Protein AF-A0A2H9PX62-F1 (afdb_monomer)

Structure (mmCIF, N/CA/C/O backbone):
data_AF-A0A2H9PX62-F1
#
_entry.id   AF-A0A2H9PX62-F1
#
loop_
_atom_site.group_PDB
_atom_site.id
_atom_site.type_symbol
_atom_site.label_atom_id
_atom_site.label_alt_id
_atom_site.label_comp_id
_atom_site.label_asym_id
_atom_site.label_entity_id
_atom_site.label_seq_id
_atom_site.pdbx_PDB_ins_code
_atom_site.Cartn_x
_atom_site.Cartn_y
_atom_site.Cartn_z
_atom_site.occupancy
_atom_site.B_iso_or_equiv
_atom_site.auth_seq_id
_atom_site.auth_comp_id
_atom_site.auth_asym_id
_atom_site.auth_atom_id
_atom_site.pdbx_PDB_model_num
ATOM 1 N N . MET A 1 1 ? -15.086 -22.247 4.324 1.00 48.19 1 MET A N 1
ATOM 2 C CA . MET A 1 1 ? -14.551 -22.874 3.095 1.00 48.19 1 MET A CA 1
ATOM 3 C C . MET A 1 1 ? -13.978 -21.774 2.207 1.00 48.19 1 MET A C 1
ATOM 5 O O . MET A 1 1 ? -14.714 -20.860 1.860 1.00 48.19 1 MET A O 1
ATOM 9 N N . LEU A 1 2 ? -12.671 -21.794 1.933 1.00 40.38 2 LEU A N 1
ATOM 10 C CA . LEU A 1 2 ? -11.977 -20.781 1.127 1.00 40.38 2 LEU A CA 1
ATOM 11 C C . LEU A 1 2 ? -12.150 -21.130 -0.363 1.00 40.38 2 LEU A C 1
ATOM 13 O O . LEU A 1 2 ? -11.754 -22.216 -0.773 1.00 40.38 2 LEU A O 1
ATOM 17 N N . LYS A 1 3 ? -12.767 -20.250 -1.160 1.00 57.47 3 LYS A N 1
ATOM 18 C CA . LYS A 1 3 ? -12.871 -20.414 -2.622 1.00 57.47 3 LYS A CA 1
ATOM 19 C C . LYS A 1 3 ? -11.788 -19.581 -3.305 1.00 57.47 3 LYS A C 1
ATOM 21 O O . LYS A 1 3 ? -11.723 -18.372 -3.092 1.00 57.47 3 LYS A O 1
ATOM 26 N N . ILE A 1 4 ? -10.969 -20.225 -4.134 1.00 60.41 4 ILE A N 1
ATOM 27 C CA . ILE A 1 4 ? -10.006 -19.549 -5.010 1.00 60.41 4 ILE A CA 1
ATOM 28 C C . ILE A 1 4 ? -10.797 -18.920 -6.164 1.00 60.41 4 ILE A C 1
ATOM 30 O O . ILE A 1 4 ? -11.591 -19.603 -6.810 1.00 60.41 4 ILE A O 1
ATOM 34 N N . ARG A 1 5 ? -10.627 -17.613 -6.390 1.00 64.06 5 ARG A N 1
ATOM 35 C CA . ARG A 1 5 ? -11.229 -16.909 -7.530 1.00 64.06 5 ARG A CA 1
ATOM 36 C C . ARG A 1 5 ? -10.231 -16.868 -8.681 1.00 64.06 5 ARG A C 1
ATOM 38 O O . ARG A 1 5 ? -9.086 -16.478 -8.473 1.00 64.06 5 ARG A O 1
ATOM 45 N N . PHE A 1 6 ? -10.681 -17.252 -9.871 1.00 70.50 6 PHE A N 1
ATOM 46 C CA . PHE A 1 6 ? -9.933 -17.025 -11.103 1.00 70.50 6 PHE A CA 1
ATOM 47 C C . PHE A 1 6 ? -10.058 -15.549 -11.520 1.00 70.50 6 PHE A C 1
ATOM 49 O O . PHE A 1 6 ? -11.106 -14.949 -11.255 1.00 70.50 6 PHE A O 1
ATOM 56 N N . PRO A 1 7 ? -9.019 -14.953 -12.131 1.00 66.31 7 PRO A N 1
ATOM 57 C CA . PRO A 1 7 ? -9.088 -13.591 -12.649 1.00 66.31 7 PRO A CA 1
ATOM 58 C C . PRO A 1 7 ? -10.218 -13.444 -13.674 1.00 66.31 7 PRO A C 1
ATOM 60 O O . PRO A 1 7 ? -10.401 -14.304 -14.534 1.00 66.31 7 PRO A O 1
ATOM 63 N N . ASP A 1 8 ? -10.978 -12.356 -13.576 1.00 74.31 8 ASP A N 1
ATOM 64 C CA . ASP A 1 8 ? -12.018 -12.017 -14.545 1.00 74.31 8 ASP A CA 1
ATOM 65 C C . ASP A 1 8 ? -11.359 -11.521 -15.838 1.00 74.31 8 ASP A C 1
ATOM 67 O O . ASP A 1 8 ? -10.711 -10.477 -15.844 1.00 74.31 8 ASP A O 1
ATO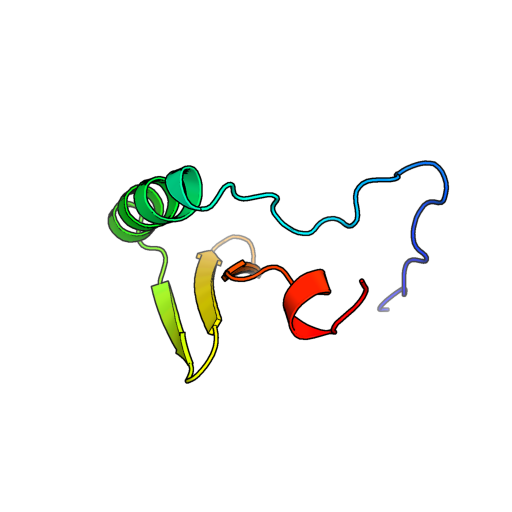M 71 N N . VAL A 1 9 ? -11.537 -12.262 -16.935 1.00 77.75 9 VAL A N 1
ATOM 72 C CA . VAL A 1 9 ? -10.926 -11.956 -18.241 1.00 77.75 9 VAL A CA 1
ATOM 73 C C . VAL A 1 9 ? -11.399 -10.628 -18.842 1.00 77.75 9 VAL A C 1
ATOM 75 O O . VAL A 1 9 ? -10.753 -10.104 -19.747 1.00 77.75 9 VAL A O 1
ATOM 78 N N . THR A 1 10 ? -12.510 -10.069 -18.352 1.00 78.62 10 THR A N 1
ATOM 79 C CA . THR A 1 10 ? -13.018 -8.760 -18.788 1.00 78.62 10 THR A CA 1
ATOM 80 C C . THR A 1 10 ? -12.364 -7.593 -18.045 1.00 78.62 10 THR A C 1
ATOM 82 O O . THR A 1 10 ? -12.391 -6.463 -18.533 1.00 78.62 10 THR A O 1
ATOM 85 N N . ARG A 1 11 ? -11.714 -7.853 -16.901 1.00 66.62 11 ARG A N 1
ATOM 86 C CA . ARG A 1 11 ? -10.978 -6.852 -16.121 1.00 66.62 11 ARG A CA 1
ATOM 87 C C . ARG A 1 11 ? -9.502 -6.893 -16.488 1.00 66.62 11 ARG A C 1
ATOM 89 O O . ARG A 1 11 ? -8.747 -7.736 -16.017 1.00 66.62 11 ARG A O 1
ATOM 96 N N . LYS A 1 12 ? -9.093 -5.954 -17.342 1.00 65.62 12 LYS A N 1
ATOM 97 C CA . LYS A 1 12 ? -7.693 -5.808 -17.777 1.00 65.62 12 LYS A CA 1
ATOM 98 C C . LYS A 1 12 ? -6.775 -5.278 -16.673 1.00 65.62 12 LYS A C 1
ATOM 100 O O . LYS A 1 12 ? -5.563 -5.447 -16.756 1.00 65.62 12 LYS A O 1
ATOM 105 N N . GLU A 1 13 ? -7.343 -4.645 -15.650 1.00 63.72 13 GLU A N 1
ATOM 106 C CA . GLU A 1 13 ? -6.600 -4.146 -14.49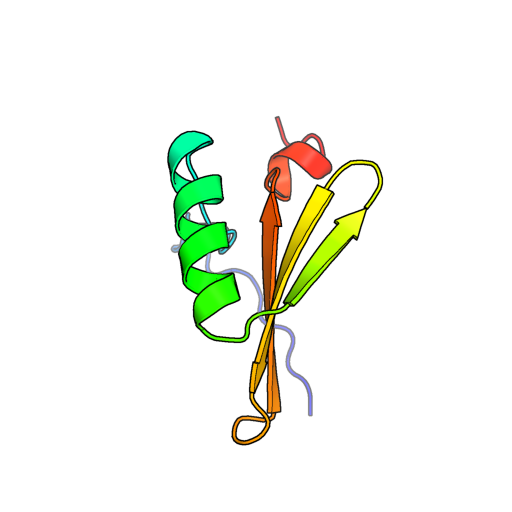7 1.00 63.72 13 GLU A CA 1
ATOM 107 C C . GLU A 1 13 ? -6.152 -5.319 -13.619 1.00 63.72 13 GLU A C 1
ATOM 109 O O . GLU A 1 13 ? -6.965 -6.110 -13.139 1.00 63.72 13 GLU A O 1
ATOM 114 N N . ARG A 1 14 ? -4.845 -5.418 -13.365 1.00 59.06 14 ARG A N 1
ATOM 115 C CA . ARG A 1 14 ? -4.259 -6.513 -12.574 1.00 59.06 14 ARG A CA 1
ATOM 116 C C . ARG A 1 14 ? -4.505 -6.395 -11.065 1.00 59.06 14 ARG A C 1
ATOM 118 O O . ARG A 1 14 ? -4.122 -7.285 -10.313 1.00 59.06 14 ARG A O 1
ATOM 125 N N . GLY A 1 15 ? -5.169 -5.325 -10.622 1.00 57.72 15 GLY A N 1
ATOM 126 C CA . GLY A 1 15 ? -5.467 -5.068 -9.212 1.00 57.72 15 GLY A CA 1
ATOM 127 C C . GLY A 1 15 ? -4.258 -4.635 -8.380 1.00 57.72 15 GLY A C 1
ATOM 128 O O . GLY A 1 15 ? -4.392 -4.514 -7.164 1.00 57.72 15 GLY A O 1
ATOM 129 N N . ASP A 1 16 ? -3.106 -4.398 -9.014 1.00 61.56 16 ASP A N 1
ATOM 130 C CA . ASP A 1 16 ? -1.995 -3.686 -8.385 1.00 61.56 16 ASP A CA 1
ATOM 131 C C . ASP A 1 16 ? -2.259 -2.178 -8.462 1.00 61.56 16 ASP A C 1
ATOM 133 O O . ASP A 1 16 ? -2.917 -1.692 -9.387 1.00 61.56 16 ASP A O 1
ATOM 137 N N . ALA A 1 17 ? -1.804 -1.441 -7.456 1.00 63.44 17 ALA A N 1
ATOM 138 C CA . ALA A 1 17 ? -1.996 -0.001 -7.420 1.00 63.44 17 ALA A CA 1
ATOM 139 C C . ALA A 1 17 ? -1.080 0.642 -8.463 1.00 63.44 17 ALA A C 1
ATOM 141 O O . ALA A 1 17 ? 0.123 0.491 -8.351 1.00 63.44 17 ALA A O 1
ATOM 142 N N . ASP A 1 18 ? -1.616 1.349 -9.455 1.00 59.69 18 ASP A N 1
ATOM 143 C CA . ASP A 1 18 ? -0.817 2.027 -10.482 1.00 59.69 18 ASP A CA 1
ATOM 144 C C . ASP A 1 18 ? -0.351 3.398 -9.956 1.00 59.69 18 ASP A C 1
ATOM 146 O O . ASP A 1 18 ? -1.047 4.410 -10.075 1.00 59.69 18 ASP A O 1
ATOM 150 N N . PHE A 1 19 ? 0.790 3.431 -9.259 1.00 59.84 19 PHE A N 1
ATOM 151 C CA . PHE A 1 19 ? 1.390 4.691 -8.810 1.00 59.84 19 PHE A CA 1
ATOM 152 C C . PHE A 1 19 ? 2.347 5.237 -9.887 1.00 59.84 19 PHE A C 1
ATOM 154 O O . PHE A 1 19 ? 3.364 4.643 -10.237 1.00 59.84 19 PHE A O 1
ATOM 161 N N . THR A 1 20 ? 2.142 6.454 -10.371 1.00 54.44 20 THR A N 1
ATOM 162 C CA . THR A 1 20 ? 3.281 7.163 -10.974 1.00 54.44 20 THR A CA 1
ATOM 163 C C . THR A 1 20 ? 4.316 7.449 -9.873 1.00 54.44 20 THR A C 1
ATOM 165 O O . THR A 1 20 ? 3.960 7.613 -8.702 1.00 54.44 20 THR A O 1
ATOM 168 N N . ILE A 1 21 ? 5.614 7.490 -10.212 1.00 53.53 21 ILE A N 1
ATOM 169 C CA . ILE A 1 21 ? 6.711 7.684 -9.236 1.00 53.53 21 ILE A CA 1
ATOM 170 C C . ILE A 1 21 ? 6.480 8.937 -8.365 1.00 53.53 21 ILE A C 1
ATOM 172 O O . ILE A 1 21 ? 6.781 8.912 -7.174 1.00 53.53 21 ILE A O 1
ATOM 176 N N . SER A 1 22 ? 5.884 9.994 -8.928 1.00 58.12 22 SER A N 1
ATOM 177 C CA . SER A 1 22 ? 5.499 11.216 -8.209 1.00 58.12 22 SER A CA 1
ATOM 178 C C . SER A 1 22 ? 4.334 11.012 -7.233 1.00 58.12 22 SER A C 1
ATOM 180 O O . SER A 1 22 ? 4.369 11.535 -6.122 1.00 58.12 22 SER A O 1
ATOM 182 N N . ASN A 1 23 ? 3.329 10.212 -7.602 1.00 74.19 23 ASN A N 1
ATOM 183 C CA . ASN A 1 23 ? 2.137 10.001 -6.778 1.00 74.19 23 ASN A CA 1
ATOM 184 C C . ASN A 1 23 ? 2.425 9.122 -5.556 1.00 74.19 23 ASN A C 1
ATOM 186 O O . ASN A 1 23 ? 1.746 9.244 -4.539 1.00 74.19 23 ASN A O 1
ATOM 190 N N . TYR A 1 24 ? 3.431 8.244 -5.622 1.00 81.56 24 TYR A N 1
ATOM 191 C CA . TYR A 1 24 ? 3.725 7.340 -4.512 1.00 81.56 24 TYR A CA 1
ATOM 192 C C . TYR A 1 24 ? 4.239 8.069 -3.264 1.00 81.56 24 TYR A C 1
ATOM 194 O O . TYR A 1 24 ? 3.828 7.739 -2.153 1.00 81.56 24 TYR A O 1
ATOM 202 N N . ASP A 1 25 ? 5.122 9.061 -3.410 1.00 84.62 25 ASP A N 1
ATOM 203 C CA . ASP A 1 25 ? 5.668 9.773 -2.248 1.00 84.62 25 ASP A CA 1
ATOM 204 C C . ASP A 1 25 ? 4.620 10.653 -1.555 1.00 84.62 25 ASP A C 1
ATOM 206 O O . ASP A 1 25 ? 4.606 10.739 -0.323 1.00 84.62 25 ASP A O 1
ATOM 210 N N . GLU A 1 26 ? 3.715 11.262 -2.322 1.00 87.25 26 GLU A N 1
ATOM 211 C CA . GLU A 1 26 ? 2.567 12.003 -1.789 1.00 87.25 26 GLU A CA 1
ATOM 212 C C . GLU A 1 26 ? 1.581 11.064 -1.089 1.00 87.25 26 GLU A C 1
ATOM 214 O O . GLU A 1 26 ? 1.263 11.269 0.086 1.00 87.25 26 GLU A O 1
ATOM 219 N N . PHE A 1 27 ? 1.202 9.967 -1.751 1.00 85.81 27 PHE A N 1
ATOM 220 C CA . PHE A 1 27 ? 0.353 8.923 -1.178 1.00 85.81 27 PHE A CA 1
ATOM 221 C C . PHE A 1 27 ? 0.942 8.351 0.117 1.00 85.81 27 PHE A C 1
ATOM 223 O O . PHE A 1 27 ? 0.234 8.168 1.109 1.00 85.81 27 PHE A O 1
ATOM 230 N N . LYS A 1 28 ? 2.258 8.112 0.147 1.00 89.31 28 LYS A N 1
ATOM 231 C CA . LYS A 1 28 ? 2.984 7.647 1.333 1.00 89.31 28 LYS A CA 1
ATOM 232 C C . LYS A 1 28 ? 2.859 8.637 2.483 1.00 89.31 28 LYS A C 1
ATOM 234 O O . LYS A 1 28 ? 2.529 8.220 3.591 1.00 89.31 28 LYS A O 1
ATOM 239 N N . LYS A 1 29 ? 3.095 9.932 2.246 1.00 90.94 29 LYS A N 1
ATOM 240 C CA . LYS A 1 29 ? 2.956 10.968 3.286 1.00 90.94 29 LYS A CA 1
ATOM 241 C C . LYS A 1 29 ? 1.533 11.008 3.847 1.00 90.94 29 LYS A C 1
ATOM 243 O O . LYS A 1 29 ? 1.367 11.032 5.065 1.00 90.94 29 LYS A O 1
ATOM 248 N N . GLU A 1 30 ? 0.527 10.960 2.978 1.00 90.19 30 GLU A N 1
ATOM 249 C CA . GLU A 1 30 ? -0.882 10.980 3.377 1.00 90.19 30 GLU A CA 1
ATOM 250 C C . GLU A 1 30 ? -1.296 9.720 4.154 1.00 90.19 30 GLU A C 1
ATOM 252 O O . GLU A 1 30 ? -1.982 9.799 5.170 1.00 90.19 30 GLU A O 1
ATOM 257 N N . CYS A 1 31 ? -0.863 8.536 3.723 1.00 88.94 31 CYS A N 1
ATOM 258 C CA . CYS A 1 31 ? -1.205 7.292 4.409 1.00 88.94 31 CYS A CA 1
ATOM 259 C C . CYS A 1 31 ? -0.551 7.201 5.790 1.00 88.94 31 CYS A C 1
ATOM 261 O O . CYS A 1 31 ? -1.182 6.765 6.755 1.00 88.94 31 CYS A O 1
ATOM 263 N N . LEU A 1 32 ? 0.710 7.622 5.911 1.00 89.69 32 LEU A N 1
ATOM 264 C CA . LEU A 1 32 ? 1.422 7.574 7.187 1.00 89.69 32 LEU A CA 1
ATOM 265 C C . LEU A 1 32 ? 0.822 8.531 8.223 1.00 89.69 32 LEU A C 1
ATOM 267 O O . LEU A 1 32 ? 0.775 8.175 9.399 1.00 89.69 32 LEU A O 1
ATOM 271 N N . SER A 1 33 ? 0.285 9.684 7.809 1.00 91.19 33 SER A N 1
ATOM 272 C CA . SER A 1 33 ? -0.453 10.567 8.726 1.00 91.19 33 SER A CA 1
ATOM 273 C C . SER A 1 33 ? -1.796 9.976 9.178 1.00 91.19 33 SER A C 1
ATOM 275 O O . SER A 1 33 ? -2.284 10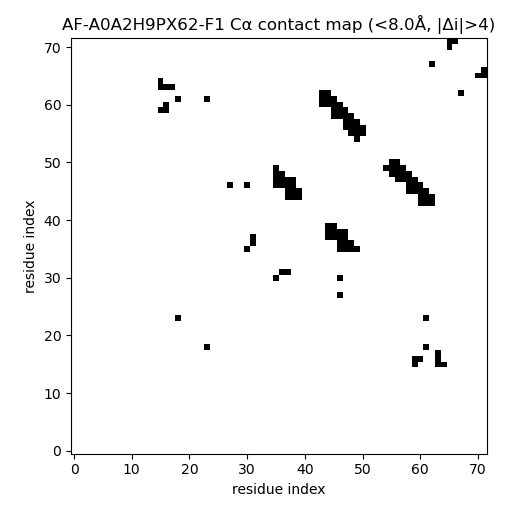.313 10.253 1.00 91.19 33 SER A O 1
ATOM 277 N N . LYS A 1 34 ? -2.363 9.039 8.407 1.00 88.38 34 LYS A N 1
ATOM 278 C CA . LYS A 1 34 ? -3.616 8.323 8.706 1.00 88.38 34 LYS A CA 1
ATOM 279 C C . LYS A 1 34 ? -3.417 7.012 9.483 1.00 88.38 34 LYS A C 1
ATOM 281 O O . LYS A 1 34 ? -4.360 6.237 9.624 1.00 88.38 34 LYS A O 1
ATOM 286 N N . GLY A 1 35 ? -2.209 6.743 9.985 1.00 86.62 35 GLY A N 1
ATOM 287 C CA . GLY A 1 35 ? -1.925 5.575 10.830 1.00 86.62 35 GLY A CA 1
ATOM 288 C C . GLY A 1 35 ? -1.576 4.290 10.073 1.00 86.62 35 GLY 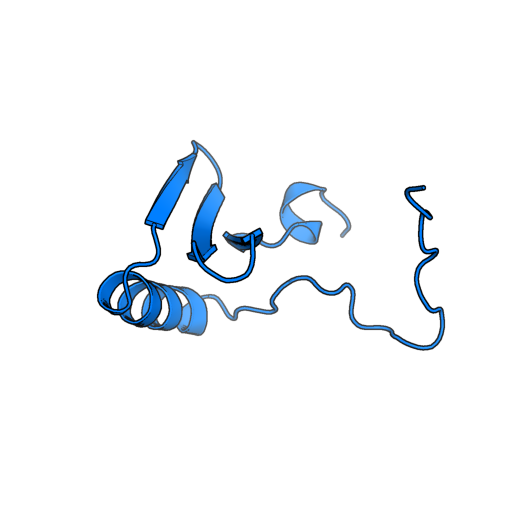A C 1
ATOM 289 O O . GLY A 1 35 ? -1.540 3.210 10.666 1.00 86.62 35 GLY A O 1
ATOM 290 N N . PHE A 1 36 ? -1.288 4.378 8.774 1.00 90.88 36 PHE A N 1
ATOM 291 C CA . PHE A 1 36 ? -0.755 3.251 8.010 1.00 90.88 36 PHE A CA 1
ATOM 292 C C . PHE A 1 36 ? 0.706 3.005 8.423 1.00 90.88 36 PHE A C 1
ATOM 294 O O . PHE A 1 36 ? 1.391 3.903 8.909 1.00 90.88 36 PHE A O 1
ATOM 301 N N . SER A 1 37 ? 1.217 1.786 8.230 1.00 90.69 37 SER A N 1
ATOM 302 C CA . SER A 1 37 ? 2.613 1.453 8.561 1.00 90.69 37 SER A CA 1
ATOM 303 C C . SER A 1 37 ? 3.474 1.312 7.310 1.00 90.69 37 SER A C 1
ATOM 305 O O . SER A 1 37 ? 3.068 0.640 6.367 1.00 90.69 37 SER A O 1
ATOM 307 N N . LEU A 1 38 ? 4.699 1.837 7.331 1.00 92.19 38 LEU A N 1
ATOM 308 C CA . LEU A 1 38 ? 5.689 1.590 6.281 1.00 92.19 38 LEU A CA 1
ATOM 309 C C . LEU A 1 38 ? 6.549 0.367 6.619 1.00 92.19 38 LE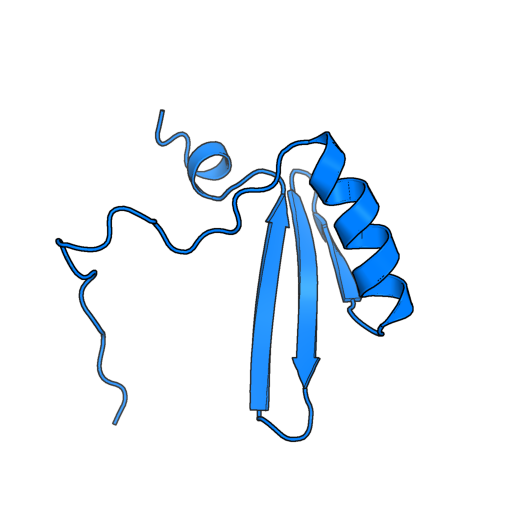U A C 1
ATOM 311 O O . LEU A 1 38 ? 7.077 0.255 7.724 1.00 92.19 38 LEU A O 1
ATOM 315 N N . ILE A 1 39 ? 6.740 -0.523 5.651 1.00 89.69 39 ILE A N 1
ATOM 316 C CA . ILE A 1 39 ? 7.699 -1.628 5.711 1.00 89.69 39 ILE A CA 1
ATOM 317 C C . ILE A 1 39 ? 8.714 -1.409 4.594 1.00 89.69 39 ILE A C 1
ATOM 319 O O . ILE A 1 39 ? 8.366 -1.456 3.416 1.00 89.69 39 ILE A O 1
ATOM 323 N N . LYS A 1 40 ? 9.979 -1.205 4.961 1.00 88.81 40 LYS A N 1
ATOM 324 C CA . LYS A 1 40 ? 11.082 -1.079 4.004 1.00 88.81 40 LYS A CA 1
ATOM 325 C C . LYS A 1 40 ? 11.819 -2.407 3.870 1.00 88.81 40 LYS A C 1
ATOM 327 O O . LYS A 1 40 ? 12.157 -3.036 4.871 1.00 88.81 40 LYS A O 1
ATOM 332 N N . ARG A 1 41 ? 12.081 -2.832 2.637 1.00 85.94 41 ARG A N 1
ATOM 333 C CA . ARG A 1 41 ? 12.943 -3.974 2.296 1.00 85.94 41 ARG A CA 1
ATOM 334 C C . ARG A 1 41 ? 14.027 -3.504 1.327 1.00 85.94 41 ARG A C 1
ATOM 336 O O . ARG A 1 41 ? 13.917 -2.422 0.766 1.00 85.94 41 ARG A O 1
ATOM 343 N N . LYS A 1 42 ? 15.060 -4.325 1.102 1.00 82.94 42 LYS A N 1
ATOM 344 C CA . LYS A 1 42 ? 16.229 -3.954 0.277 1.00 82.94 42 LYS A CA 1
ATOM 345 C C . LYS A 1 42 ? 15.882 -3.406 -1.119 1.00 82.94 42 LYS A C 1
ATOM 347 O O . LYS A 1 42 ? 16.635 -2.589 -1.624 1.00 82.94 42 LYS A O 1
ATOM 352 N N . ALA A 1 43 ? 14.776 -3.850 -1.721 1.00 81.12 43 ALA A N 1
ATOM 353 C CA . ALA A 1 43 ? 14.389 -3.481 -3.086 1.00 81.12 43 ALA A CA 1
ATOM 354 C C . ALA A 1 43 ? 12.974 -2.887 -3.213 1.00 81.12 43 ALA A C 1
ATOM 356 O O . ALA A 1 43 ? 12.606 -2.454 -4.301 1.00 81.12 43 ALA A O 1
ATOM 357 N N . ILE A 1 44 ? 12.167 -2.903 -2.143 1.00 83.31 44 ILE A N 1
ATOM 358 C CA . ILE A 1 44 ? 10.745 -2.530 -2.204 1.00 83.31 44 ILE A CA 1
ATOM 359 C C . ILE A 1 44 ? 10.301 -1.826 -0.919 1.00 83.31 44 ILE A C 1
ATOM 361 O O . ILE A 1 44 ? 10.754 -2.164 0.181 1.00 83.31 44 ILE A O 1
ATOM 365 N N . GLU A 1 45 ? 9.360 -0.899 -1.056 1.00 86.56 45 GLU A N 1
ATOM 366 C CA . GLU A 1 45 ? 8.588 -0.342 0.053 1.00 86.56 45 GLU A CA 1
ATOM 367 C C . GLU A 1 45 ? 7.158 -0.891 0.017 1.00 86.56 45 GLU A C 1
ATOM 369 O O . GLU A 1 45 ? 6.575 -1.056 -1.054 1.00 86.56 45 GLU A O 1
ATOM 374 N N . LEU A 1 46 ? 6.601 -1.185 1.195 1.00 86.06 46 LEU A N 1
ATOM 375 C CA . LEU A 1 46 ? 5.203 -1.574 1.362 1.00 86.06 46 LEU A CA 1
ATOM 376 C C . LEU A 1 46 ? 4.523 -0.634 2.355 1.00 86.06 46 LEU A C 1
ATOM 378 O O . LEU A 1 46 ? 4.967 -0.523 3.500 1.00 86.06 46 LEU A O 1
ATOM 382 N N . ILE A 1 47 ? 3.410 -0.024 1.967 1.00 87.44 47 ILE A N 1
ATOM 383 C CA . ILE A 1 47 ? 2.511 0.665 2.896 1.00 87.44 47 ILE A CA 1
ATOM 384 C C . ILE A 1 47 ? 1.430 -0.331 3.311 1.00 87.44 47 ILE A C 1
ATOM 386 O O . ILE A 1 47 ? 0.751 -0.918 2.473 1.00 87.44 47 ILE A O 1
ATOM 390 N N . LYS A 1 48 ? 1.290 -0.556 4.615 1.00 87.75 48 LYS A N 1
ATOM 391 C CA . LYS A 1 48 ? 0.374 -1.530 5.205 1.00 87.75 48 LYS A CA 1
ATOM 392 C C . LYS A 1 48 ? -0.781 -0.812 5.890 1.00 87.75 48 LYS A C 1
ATOM 394 O O . LYS A 1 48 ? -0.556 -0.052 6.833 1.00 87.75 48 LYS A O 1
ATOM 399 N N . LEU A 1 49 ? -2.001 -1.156 5.493 1.00 86.44 49 LEU A N 1
ATOM 400 C CA . LEU A 1 49 ? -3.218 -0.854 6.241 1.00 86.44 49 LEU A CA 1
ATOM 401 C C . LEU A 1 49 ? -3.635 -2.082 7.047 1.00 86.44 49 LEU A C 1
ATOM 403 O O . LEU A 1 49 ? -3.755 -3.184 6.505 1.00 86.44 49 LEU A O 1
ATOM 407 N N . THR A 1 50 ? -3.877 -1.888 8.337 1.00 81.81 50 THR A N 1
ATOM 408 C CA . THR A 1 50 ? -4.525 -2.876 9.201 1.00 81.81 50 THR A CA 1
ATOM 409 C C . THR A 1 50 ? -5.681 -2.207 9.906 1.00 81.81 50 THR A C 1
ATOM 411 O O . THR A 1 50 ? -5.469 -1.211 10.591 1.00 81.81 50 THR A O 1
ATOM 414 N N . ASP A 1 51 ? -6.870 -2.777 9.770 1.00 80.81 51 ASP A N 1
ATOM 415 C CA . ASP A 1 51 ? -8.054 -2.301 10.474 1.00 80.81 51 ASP A CA 1
ATOM 416 C C . ASP A 1 51 ? -8.510 -3.358 11.489 1.00 80.81 51 ASP A C 1
ATOM 418 O O . ASP A 1 51 ? -8.711 -4.532 11.153 1.00 80.81 51 ASP A O 1
ATOM 422 N N . SER A 1 52 ? -8.627 -2.945 12.752 1.00 81.06 52 SER A N 1
ATOM 423 C CA . SER A 1 52 ? -8.992 -3.824 13.867 1.00 81.06 52 SER A CA 1
ATOM 424 C C . SER A 1 52 ? -10.466 -4.237 13.844 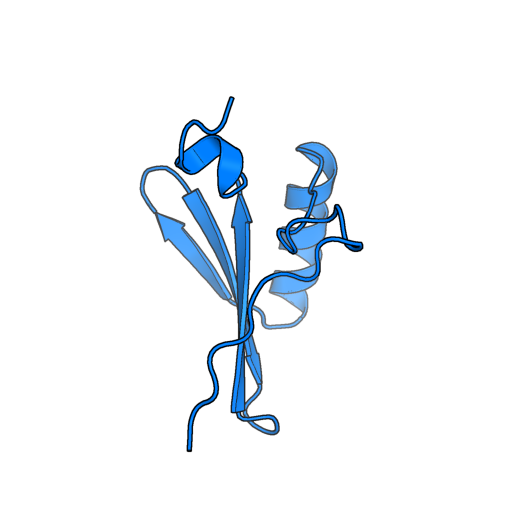1.00 81.06 52 SER A C 1
ATOM 426 O O . SER A 1 52 ? -10.806 -5.296 14.372 1.00 81.06 52 SER A O 1
ATOM 428 N N . LYS A 1 53 ? -11.332 -3.445 13.203 1.00 85.19 53 LYS A N 1
ATOM 429 C CA . LYS A 1 53 ? -12.777 -3.666 13.100 1.00 85.19 53 LYS A CA 1
ATOM 430 C C . LYS A 1 53 ? -13.128 -4.615 11.956 1.00 85.19 53 LYS A C 1
ATOM 432 O O . LYS A 1 53 ? -13.981 -5.481 12.126 1.00 85.19 53 LYS A O 1
ATOM 437 N N . PHE A 1 54 ? -12.463 -4.490 10.809 1.00 76.81 54 PHE A N 1
ATOM 438 C CA . PHE A 1 54 ? -12.807 -5.234 9.592 1.00 76.81 54 PHE A CA 1
ATOM 439 C C . PHE A 1 54 ? -11.957 -6.495 9.351 1.00 76.81 54 PHE A C 1
ATOM 441 O O . PHE A 1 54 ? -12.161 -7.169 8.344 1.00 76.81 54 PHE A O 1
ATOM 448 N N . LYS A 1 55 ? -11.017 -6.844 10.251 1.00 75.25 55 LYS A N 1
ATOM 449 C CA . LYS A 1 55 ? -10.063 -7.970 10.086 1.00 75.25 55 LYS A CA 1
ATOM 450 C C . LYS A 1 55 ? -9.450 -8.019 8.675 1.00 75.25 55 LYS A C 1
ATOM 452 O O . LYS A 1 55 ? -9.275 -9.088 8.093 1.00 75.25 55 LYS A O 1
ATOM 457 N N . VAL A 1 56 ? -9.121 -6.851 8.126 1.00 73.44 56 VAL A N 1
ATOM 458 C CA . VAL A 1 56 ? -8.568 -6.703 6.776 1.00 73.44 56 VAL A CA 1
ATOM 459 C C . VAL A 1 56 ? -7.117 -6.245 6.848 1.00 73.44 56 VAL A C 1
ATOM 461 O O . VAL A 1 56 ? -6.716 -5.497 7.747 1.00 73.44 56 VAL A O 1
ATOM 464 N N . ARG A 1 57 ? -6.315 -6.716 5.892 1.00 80.25 57 ARG A N 1
ATOM 465 C CA . ARG A 1 57 ? -4.935 -6.283 5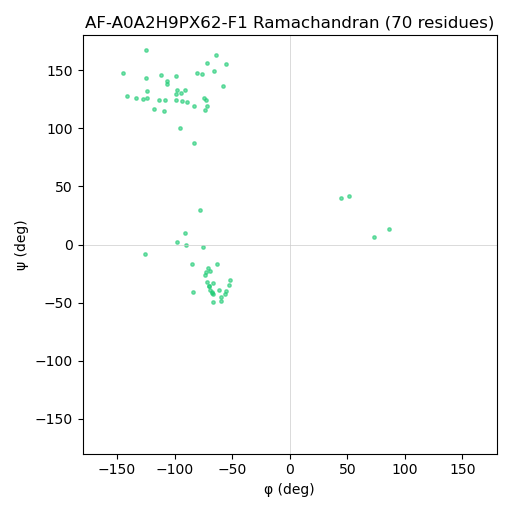.701 1.00 80.25 57 ARG A CA 1
ATOM 466 C C . ARG A 1 57 ? 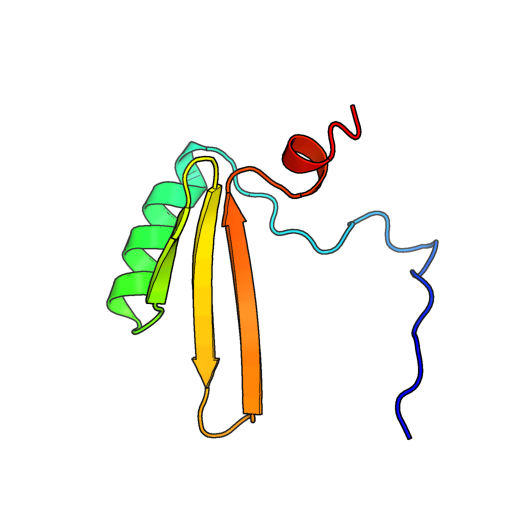-4.691 -6.010 4.225 1.00 80.25 57 ARG A C 1
ATOM 468 O O . ARG A 1 57 ? -4.925 -6.890 3.404 1.00 80.25 57 ARG A O 1
ATOM 475 N N . VAL A 1 58 ? -4.206 -4.812 3.917 1.00 80.25 58 VAL A N 1
ATOM 476 C CA . VAL A 1 58 ? -3.891 -4.380 2.547 1.00 80.25 58 VAL A CA 1
ATOM 477 C C . VAL A 1 58 ? -2.444 -3.906 2.492 1.00 80.25 58 VAL A C 1
ATOM 479 O O . VAL A 1 58 ? -1.953 -3.306 3.453 1.00 80.25 58 VAL A O 1
ATOM 482 N N . TYR A 1 59 ? -1.772 -4.195 1.380 1.00 81.12 59 TYR A N 1
ATOM 483 C CA . TYR A 1 59 ? -0.406 -3.768 1.102 1.00 81.12 59 TYR A CA 1
ATOM 484 C C . TYR A 1 59 ? -0.369 -2.996 -0.214 1.00 81.12 59 TYR A C 1
ATOM 486 O O . TYR A 1 59 ? -0.891 -3.477 -1.213 1.00 81.12 59 TYR A O 1
ATOM 494 N N . PHE A 1 60 ? 0.283 -1.838 -0.203 1.00 81.81 60 PHE A N 1
ATOM 495 C CA . PHE A 1 60 ? 0.598 -1.060 -1.397 1.00 81.81 60 PHE A CA 1
ATOM 496 C C . PHE A 1 60 ? 2.104 -1.144 -1.631 1.00 81.81 60 PHE A C 1
ATOM 498 O O . PHE A 1 60 ? 2.866 -0.700 -0.770 1.00 81.81 60 PHE A O 1
ATOM 505 N N . SER A 1 61 ? 2.535 -1.754 -2.736 1.00 79.31 61 SER A N 1
ATOM 506 C CA . SER A 1 61 ? 3.952 -1.939 -3.068 1.00 79.31 61 SER A CA 1
ATOM 507 C C . SER A 1 61 ? 4.476 -0.899 -4.045 1.00 79.31 61 SER A C 1
ATOM 509 O O . SER A 1 61 ? 3.782 -0.508 -4.975 1.00 79.31 61 SER A O 1
ATOM 511 N N . ASN A 1 62 ? 5.738 -0.515 -3.871 1.00 80.00 62 ASN A N 1
ATOM 512 C CA . ASN A 1 62 ? 6.496 0.240 -4.861 1.00 80.00 62 ASN A CA 1
ATOM 513 C C . ASN A 1 62 ? 7.952 -0.270 -4.897 1.00 80.00 62 ASN A C 1
ATOM 515 O O . ASN A 1 62 ? 8.581 -0.330 -3.831 1.00 80.00 62 ASN A O 1
ATOM 519 N N . PRO A 1 63 ? 8.517 -0.633 -6.069 1.00 75.75 63 PRO A N 1
ATOM 520 C CA . PRO A 1 63 ? 7.887 -0.718 -7.403 1.00 75.75 63 PRO A CA 1
ATOM 521 C C . PRO A 1 63 ? 6.768 -1.777 -7.511 1.00 75.75 63 PRO A C 1
ATOM 523 O O . PRO A 1 63 ? 6.710 -2.667 -6.663 1.00 75.75 63 PRO A O 1
ATOM 526 N N . PHE A 1 64 ? 5.913 -1.694 -8.545 1.00 73.12 64 PHE A N 1
ATOM 527 C CA . PHE A 1 64 ? 4.811 -2.646 -8.822 1.00 73.12 64 PHE A CA 1
ATOM 528 C C . PHE A 1 64 ? 5.271 -4.088 -8.942 1.00 73.12 64 PHE A C 1
ATOM 530 O O . PHE A 1 64 ? 6.414 -4.356 -9.325 1.00 73.12 64 PHE A O 1
ATOM 537 N N . LEU A 1 65 ? 4.350 -5.012 -8.677 1.00 70.44 65 LEU A N 1
ATOM 538 C CA . LEU A 1 65 ? 4.593 -6.446 -8.749 1.00 70.44 65 LEU A CA 1
ATOM 539 C C . LEU A 1 65 ? 5.124 -6.862 -10.127 1.00 70.44 65 LEU A C 1
ATOM 541 O O . LEU A 1 65 ? 6.070 -7.639 -10.197 1.00 70.44 65 LEU A O 1
ATOM 545 N N . ASP A 1 66 ? 4.607 -6.283 -11.211 1.00 68.50 66 ASP A N 1
ATOM 546 C CA . ASP A 1 66 ? 5.063 -6.589 -12.573 1.00 68.50 66 ASP A CA 1
ATOM 547 C C . ASP A 1 66 ? 6.546 -6.241 -12.781 1.00 68.50 66 ASP A C 1
ATOM 549 O O . ASP A 1 66 ? 7.299 -7.025 -13.360 1.00 68.50 66 ASP A O 1
ATOM 553 N N . LYS A 1 67 ? 7.007 -5.120 -12.211 1.00 71.31 67 LYS A N 1
ATOM 554 C CA . LYS A 1 67 ? 8.425 -4.735 -12.228 1.00 71.31 67 LYS A CA 1
ATOM 555 C C . LYS A 1 67 ? 9.275 -5.614 -11.307 1.00 71.31 67 LYS A C 1
ATOM 557 O O . LYS A 1 67 ? 10.437 -5.856 -11.609 1.00 71.31 67 LYS A O 1
ATOM 562 N N . GLN A 1 68 ? 8.720 -6.103 -10.198 1.00 67.69 68 GLN A N 1
ATOM 563 C CA . GLN A 1 68 ? 9.411 -7.048 -9.309 1.00 67.69 68 GLN A CA 1
ATOM 564 C C . GLN A 1 68 ? 9.571 -8.436 -9.946 1.00 67.69 68 GLN A C 1
ATOM 566 O O . GLN A 1 68 ? 10.576 -9.105 -9.717 1.00 67.69 68 GLN A O 1
ATOM 571 N N . LEU A 1 69 ? 8.580 -8.865 -10.729 1.00 72.69 69 LEU A N 1
ATOM 572 C CA . LEU A 1 69 ? 8.540 -10.167 -11.395 1.00 72.69 69 LEU A CA 1
ATOM 573 C C . LEU A 1 69 ? 9.174 -10.153 -12.794 1.00 72.69 69 LEU A C 1
ATOM 575 O O . LEU A 1 69 ? 9.216 -11.197 -13.437 1.00 72.69 69 LEU A O 1
ATOM 579 N N . ASN A 1 70 ? 9.676 -9.000 -13.253 1.00 71.12 70 ASN A N 1
ATOM 580 C CA . ASN A 1 70 ? 10.169 -8.791 -14.617 1.00 71.12 70 ASN A CA 1
ATOM 581 C C . ASN A 1 70 ? 9.150 -9.226 -15.683 1.00 71.12 70 ASN A C 1
ATOM 583 O O . ASN A 1 70 ? 9.519 -9.846 -16.674 1.00 71.12 70 ASN A O 1
ATOM 587 N N . LEU A 1 71 ? 7.866 -8.917 -15.487 1.00 68.56 71 LEU A N 1
ATOM 588 C CA . LEU A 1 71 ? 6.798 -9.236 -16.446 1.00 68.56 71 LEU A CA 1
ATOM 589 C C . LEU A 1 71 ? 6.756 -8.261 -17.643 1.00 68.56 71 LEU A C 1
ATOM 591 O O . LEU A 1 71 ? 5.685 -8.033 -18.204 1.00 68.56 71 LEU A O 1
ATOM 595 N N . ASN A 1 72 ? 7.920 -7.714 -18.014 1.00 54.22 72 ASN A N 1
ATOM 596 C CA . ASN A 1 72 ? 8.148 -6.931 -19.229 1.00 54.22 72 ASN A CA 1
ATOM 597 C C . ASN A 1 72 ? 8.532 -7.849 -20.387 1.00 54.22 72 ASN A C 1
ATOM 599 O O . ASN A 1 72 ? 9.521 -8.598 -20.222 1.00 54.22 72 ASN A O 1
#

Radius of gyration: 14.28 Å; Cα contacts (8 Å, |Δi|>4): 63; chains: 1; bounding box: 31×35×33 Å

pLDDT: mean 75.56, std 12.22, range [40.38, 92.19]

Mean predicted aligned error: 9.11 Å

Sequence (72 aa):
MLKIRFPDVTRKERGDADFTISNYDEFKKECLSKGFSLIKRKAIELIKLTDSKFKVRVYFSNPFLDKQLNLN

Solvent-accessible surface area (backbone atoms only — not comparable to full-atom values): 4786 Å² total; per-residue (Å²): 136,92,79,88,79,78,83,58,89,86,55,84,70,87,80,68,75,89,64,54,82,75,52,44,60,55,51,47,57,56,40,47,77,72,72,36,45,81,46,82,54,100,85,39,40,33,43,35,44,76,42,90,87,74,79,46,77,49,76,49,58,44,69,43,68,53,71,74,68,59,74,119

Nearest PDB structures (foldseek):
  9blr-assembly1_C  TM=5.111E-01  e=2.522E+00  Homo sapiens
  8p26-assembly4_G  TM=4.500E-01  e=2.688E+00  Arabidopsis thaliana
  4uoi-assembly4_B-3  TM=3.708E-01  e=2.219E+00  Hepatitis C virus (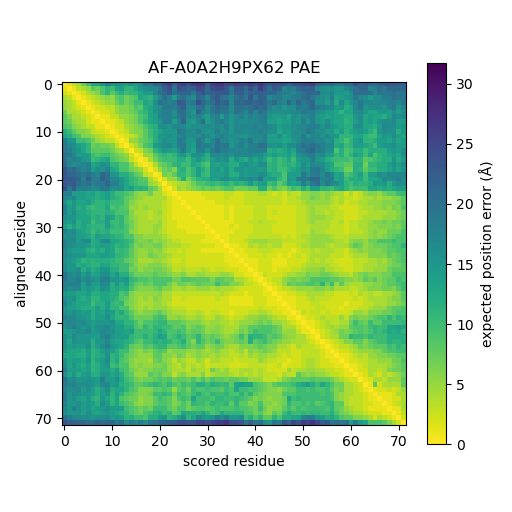isolate H77)
  7lt3-assembly1_H  TM=3.699E-01  e=4.482E+00  Homo sapiens
  7wts-assembly1_u  TM=3.376E-01  e=5.093E+00  Homo sapiens

Secondary structure (DSSP, 8-state):
-PPPPPP-TT----SS----HHHHHHHHHHHHHTT-EEEE-SS-EEEEEEETTTTEEEEEEES-HHHHTT--

Foldseek 3Di:
DDDDDDDDPVDPDPPADDDDPVRVVVVVVVLVVVVWDWDDDPPKIWTWDDDPVPRDIDIHMPPIPCVVVVVD